Protein AF-A0A8X6RPG5-F1 (afdb_monomer_lite)

Secondary structure (DSSP, 8-state):
-HHHHHHHHHHHHHTSHHHHHHHHHHHHHHHHHTT--S-------SS---PPPP-STTSPP-----SHHHHHIIIIIIHHHHHHHHHHHHHHHHHHHHHHHHHHHHTHHHHHHHHHTT-

Sequence (119 aa):
MEFLKNSKDFFKDLRLDTALNEMLCDAREFPDEMDIPANFEFTKPSHRVRRRNVNFNYEAREDLIEDPTLKYKAEFYFFTLDKAINALESRSDLISTHSNYFQFLYNICDIKDTLKTTN

Foldseek 3Di:
DVVLVVVLVVLVVCLDPVVVVVVVVCVVCVCVVVVHPPDDPPDPPPDDPDFDDDPDPPDDGDDDPPDPSVCCSPVPRNVVSVVVNVVSVVVVVVVVVVCVVCVCVVCVVVVVVVVVVVD

Structure (mmCIF, N/CA/C/O backbone):
data_AF-A0A8X6RPG5-F1
#
_entry.id   AF-A0A8X6RPG5-F1
#
loop_
_atom_site.group_PDB
_atom_site.id
_atom_site.type_symbol
_atom_site.label_atom_id
_atom_site.label_alt_id
_atom_site.label_comp_id
_atom_site.label_asym_id
_atom_site.label_entity_id
_atom_site.label_seq_id
_atom_site.pdbx_PDB_ins_code
_at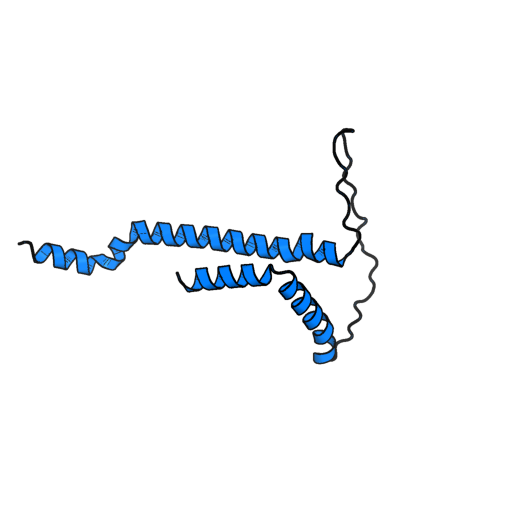om_site.Cartn_x
_atom_site.Cartn_y
_atom_site.Cartn_z
_atom_site.occupancy
_atom_site.B_iso_or_equiv
_atom_site.auth_seq_id
_atom_site.auth_comp_id
_atom_site.auth_asym_id
_atom_site.auth_atom_id
_atom_site.pdbx_PDB_model_num
ATOM 1 N N . MET A 1 1 ? -12.315 -5.488 15.616 1.00 72.81 1 MET A N 1
ATOM 2 C CA . MET A 1 1 ? -11.150 -4.593 15.413 1.00 72.81 1 MET A CA 1
ATOM 3 C C . MET A 1 1 ? -9.946 -5.321 14.830 1.00 72.81 1 MET A C 1
ATOM 5 O O . MET A 1 1 ? -9.264 -4.741 13.999 1.00 72.81 1 MET A O 1
ATOM 9 N N . GLU A 1 2 ? -9.715 -6.582 15.197 1.00 85.62 2 GLU A N 1
ATOM 10 C CA . GLU A 1 2 ? -8.586 -7.386 14.706 1.00 85.62 2 GLU A CA 1
ATOM 11 C C . GLU A 1 2 ? -8.504 -7.488 13.176 1.00 85.62 2 GLU A C 1
ATOM 13 O O . GLU A 1 2 ? -7.448 -7.245 12.613 1.00 85.62 2 GLU A O 1
ATOM 18 N N . PHE A 1 3 ? -9.629 -7.689 12.481 1.00 87.75 3 PHE A N 1
ATOM 19 C CA . PHE A 1 3 ? -9.656 -7.711 11.012 1.00 87.75 3 PHE A CA 1
ATOM 20 C C . PHE A 1 3 ? -9.083 -6.440 10.356 1.00 87.75 3 PHE A C 1
ATOM 22 O O . PHE A 1 3 ? -8.296 -6.531 9.416 1.00 87.75 3 PHE A O 1
ATOM 29 N N . LEU A 1 4 ? -9.452 -5.252 10.851 1.00 86.44 4 LEU A N 1
ATOM 30 C CA . LEU A 1 4 ? -8.957 -3.980 10.307 1.00 86.44 4 LEU A CA 1
ATOM 31 C C . LEU A 1 4 ? -7.463 -3.803 10.577 1.00 86.44 4 LEU A C 1
ATOM 33 O O . LEU A 1 4 ? -6.744 -3.288 9.724 1.00 86.44 4 LEU A O 1
ATOM 37 N N . LYS A 1 5 ? -7.002 -4.267 11.741 1.00 87.44 5 LYS A N 1
ATOM 38 C CA . LYS A 1 5 ? -5.584 -4.274 12.094 1.00 87.44 5 LYS A CA 1
ATOM 39 C C . LYS A 1 5 ? -4.795 -5.208 11.171 1.00 87.44 5 LYS A C 1
ATOM 41 O O . LYS A 1 5 ? -3.855 -4.754 10.535 1.00 87.44 5 LYS A O 1
ATOM 46 N N . ASN A 1 6 ? -5.251 -6.448 11.004 1.00 92.25 6 ASN A N 1
ATOM 47 C CA . ASN A 1 6 ? -4.613 -7.434 10.131 1.00 92.25 6 ASN A CA 1
ATOM 48 C C . ASN A 1 6 ? -4.585 -6.961 8.672 1.00 92.25 6 ASN A C 1
ATOM 50 O O . ASN A 1 6 ? -3.574 -7.102 7.995 1.00 92.25 6 ASN A O 1
ATOM 54 N N . SER A 1 7 ? -5.673 -6.342 8.201 1.00 92.19 7 SER A N 1
ATOM 55 C CA . SER A 1 7 ? -5.732 -5.761 6.854 1.00 92.19 7 SER A CA 1
ATOM 56 C C . SER A 1 7 ? -4.701 -4.644 6.686 1.00 92.19 7 SER A C 1
ATOM 58 O O . SER A 1 7 ? -4.000 -4.589 5.684 1.00 92.19 7 SER A O 1
ATOM 60 N N . LYS A 1 8 ? -4.583 -3.752 7.675 1.00 91.19 8 LYS A N 1
ATOM 61 C CA . LYS A 1 8 ? -3.596 -2.668 7.662 1.00 91.19 8 LYS A CA 1
ATOM 62 C C . LYS A 1 8 ? -2.165 -3.205 7.628 1.00 91.19 8 LYS A C 1
ATOM 64 O O . LYS A 1 8 ? -1.358 -2.683 6.865 1.00 91.19 8 LYS A O 1
ATOM 69 N N . ASP A 1 9 ? -1.864 -4.205 8.448 1.00 93.25 9 ASP A N 1
ATOM 70 C CA . ASP A 1 9 ? -0.534 -4.812 8.506 1.00 93.25 9 ASP A CA 1
ATOM 71 C C . ASP A 1 9 ? -0.198 -5.488 7.165 1.00 93.25 9 ASP A C 1
ATOM 73 O O . ASP A 1 9 ? 0.846 -5.199 6.589 1.00 93.25 9 ASP A O 1
ATOM 77 N N . PHE A 1 10 ? -1.153 -6.204 6.563 1.00 94.62 10 PHE A N 1
ATOM 78 C CA . PHE A 1 10 ? -1.015 -6.757 5.212 1.00 94.62 10 PHE A CA 1
ATOM 79 C C . PHE A 1 10 ? -0.659 -5.699 4.151 1.00 94.62 10 PHE A C 1
ATOM 81 O O . PHE A 1 10 ? 0.271 -5.888 3.369 1.00 94.62 10 PHE A O 1
ATOM 88 N N . PHE A 1 11 ? -1.347 -4.550 4.123 1.00 94.12 11 PHE A N 1
ATOM 89 C CA . PHE A 1 11 ? -1.018 -3.489 3.159 1.00 94.12 11 PHE A CA 1
ATOM 90 C C . PHE A 1 11 ? 0.347 -2.839 3.415 1.00 94.12 11 PHE A C 1
ATOM 92 O O . PHE A 1 11 ? 0.974 -2.351 2.475 1.00 94.12 11 PHE A O 1
ATOM 99 N N . LYS A 1 12 ? 0.821 -2.819 4.666 1.00 93.56 12 LYS A N 1
ATOM 100 C CA . LYS A 1 12 ? 2.175 -2.352 4.988 1.00 93.56 12 LYS A CA 1
ATOM 101 C C . LYS A 1 12 ? 3.235 -3.331 4.509 1.00 93.56 12 LYS A C 1
ATOM 103 O O . LYS A 1 12 ? 4.247 -2.882 3.980 1.00 93.56 12 LYS A O 1
ATOM 108 N N . ASP A 1 13 ? 2.981 -4.626 4.639 1.00 95.56 13 ASP A N 1
A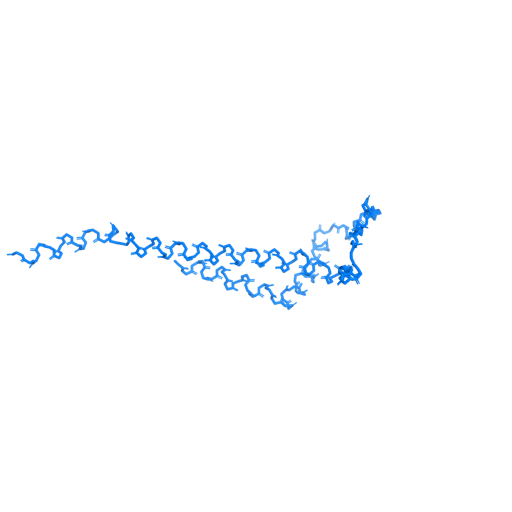TOM 109 C CA . ASP A 1 13 ? 3.881 -5.664 4.140 1.00 95.56 13 ASP A CA 1
ATOM 110 C C . ASP A 1 13 ? 3.964 -5.620 2.607 1.00 95.56 13 ASP A C 1
ATOM 112 O O . ASP A 1 13 ? 5.055 -5.666 2.043 1.00 95.56 13 ASP A O 1
ATOM 116 N N . LEU A 1 14 ? 2.837 -5.383 1.922 1.00 94.56 14 LEU A N 1
ATOM 117 C CA . LEU A 1 14 ? 2.820 -5.135 0.473 1.00 94.56 14 LEU A CA 1
ATOM 118 C C . LEU A 1 14 ? 3.588 -3.873 0.055 1.00 94.56 14 LEU A C 1
ATOM 120 O O . LEU A 1 14 ? 4.025 -3.761 -1.085 1.00 94.56 14 LEU A O 1
ATOM 124 N N . ARG A 1 15 ? 3.774 -2.902 0.954 1.00 93.69 15 ARG A N 1
ATOM 125 C CA . ARG A 1 15 ? 4.551 -1.690 0.656 1.00 93.69 15 ARG A CA 1
ATOM 126 C C . ARG A 1 15 ? 6.063 -1.960 0.616 1.00 93.69 15 ARG A C 1
ATOM 128 O O . ARG A 1 15 ? 6.830 -1.061 0.275 1.00 93.69 15 ARG A O 1
ATOM 135 N N . LEU A 1 16 ? 6.518 -3.164 0.959 1.00 93.38 16 LEU A N 1
ATOM 136 C CA . LEU A 1 16 ? 7.926 -3.534 0.868 1.00 93.38 16 LEU A CA 1
ATOM 137 C C . LEU A 1 16 ? 8.371 -3.697 -0.590 1.00 93.38 16 LEU A C 1
ATOM 139 O O . LEU A 1 16 ? 7.655 -4.228 -1.437 1.00 93.38 16 LEU A O 1
ATOM 143 N N . ASP A 1 17 ? 9.615 -3.307 -0.864 1.00 91.25 17 ASP A N 1
ATOM 144 C CA . ASP A 1 17 ? 10.227 -3.482 -2.186 1.00 91.25 17 ASP A CA 1
ATOM 145 C C . ASP A 1 17 ? 10.297 -4.958 -2.608 1.00 91.25 17 ASP A C 1
ATOM 147 O O . ASP A 1 17 ? 10.214 -5.264 -3.795 1.00 91.25 17 ASP A O 1
ATOM 151 N N . THR A 1 18 ? 10.421 -5.877 -1.646 1.00 93.44 18 THR A N 1
ATOM 152 C CA . THR A 1 18 ? 10.405 -7.325 -1.892 1.00 93.44 18 THR A CA 1
ATOM 153 C C . THR A 1 18 ? 9.064 -7.784 -2.452 1.00 93.44 18 THR A C 1
ATOM 155 O O . THR A 1 18 ? 9.047 -8.465 -3.471 1.00 93.44 18 THR A O 1
ATOM 158 N N . ALA A 1 19 ? 7.955 -7.329 -1.863 1.00 92.75 19 ALA A N 1
ATOM 159 C CA . ALA A 1 19 ? 6.605 -7.680 -2.297 1.00 92.75 19 ALA A CA 1
ATOM 160 C C . ALA A 1 19 ? 6.291 -7.144 -3.703 1.00 92.75 19 ALA A C 1
ATOM 162 O O . ALA A 1 19 ? 5.642 -7.815 -4.502 1.00 92.75 19 ALA A O 1
ATOM 163 N N . LEU A 1 20 ? 6.799 -5.954 -4.044 1.00 92.50 20 LEU A N 1
ATOM 164 C CA . LEU A 1 20 ? 6.703 -5.438 -5.410 1.00 92.50 20 LEU A CA 1
ATOM 165 C C . LEU A 1 20 ? 7.458 -6.327 -6.406 1.00 92.50 20 LEU A C 1
ATOM 167 O O . LEU A 1 20 ? 6.951 -6.598 -7.491 1.00 92.50 20 LEU A O 1
ATOM 171 N N . ASN A 1 21 ? 8.672 -6.760 -6.062 1.00 92.50 21 ASN A N 1
ATOM 172 C CA . ASN A 1 21 ? 9.465 -7.609 -6.949 1.00 92.50 21 ASN A CA 1
ATOM 173 C C . ASN A 1 21 ? 8.812 -8.980 -7.154 1.00 92.50 21 ASN A C 1
ATOM 175 O O . ASN A 1 21 ? 8.770 -9.449 -8.286 1.00 92.50 21 ASN A O 1
ATOM 179 N N . GLU A 1 22 ? 8.266 -9.579 -6.095 1.00 93.25 22 GLU A N 1
ATOM 180 C CA . GLU A 1 22 ? 7.484 -10.820 -6.169 1.00 93.25 22 GLU A CA 1
ATOM 181 C C . GLU A 1 22 ? 6.273 -10.647 -7.091 1.00 93.25 22 GLU A C 1
ATOM 183 O O . GLU A 1 22 ? 6.140 -11.382 -8.063 1.00 93.25 22 GLU A O 1
ATOM 188 N N . MET A 1 23 ? 5.484 -9.584 -6.900 1.00 91.25 23 MET A N 1
ATOM 189 C CA . MET A 1 23 ? 4.350 -9.272 -7.778 1.00 91.25 23 MET A CA 1
ATOM 190 C C . MET A 1 23 ? 4.770 -9.125 -9.250 1.00 91.25 23 MET A C 1
ATOM 192 O O . MET A 1 23 ? 4.045 -9.542 -10.152 1.00 91.25 23 MET A O 1
ATOM 196 N N . LEU A 1 24 ? 5.920 -8.500 -9.521 1.00 90.69 24 LEU A N 1
ATOM 197 C CA . LEU A 1 24 ? 6.430 -8.346 -10.885 1.00 90.69 24 LEU A CA 1
ATOM 198 C C . LEU A 1 24 ? 6.905 -9.673 -11.487 1.00 90.69 24 LEU A C 1
ATOM 200 O O . LEU A 1 24 ? 6.798 -9.833 -12.702 1.00 90.69 24 LEU A O 1
ATOM 204 N N . CYS A 1 25 ? 7.437 -10.593 -10.681 1.00 90.00 25 CYS A N 1
ATOM 205 C CA . CYS A 1 25 ? 7.754 -11.952 -11.119 1.00 90.00 25 CYS A CA 1
ATOM 206 C C . CYS A 1 25 ? 6.471 -12.714 -11.457 1.00 90.00 25 CYS A C 1
ATOM 208 O O . CYS A 1 25 ? 6.329 -13.162 -12.592 1.00 90.00 25 CYS A O 1
ATOM 210 N N . ASP A 1 26 ? 5.500 -12.733 -10.544 1.00 89.88 26 ASP A N 1
ATOM 211 C CA . ASP A 1 26 ? 4.212 -13.404 -10.746 1.00 89.88 26 ASP A CA 1
ATOM 212 C C . ASP A 1 26 ? 3.501 -12.874 -12.000 1.00 89.88 26 ASP A C 1
ATOM 214 O O . ASP A 1 26 ? 3.028 -13.634 -12.840 1.00 89.88 26 ASP A O 1
ATOM 218 N N . ALA A 1 27 ? 3.485 -11.551 -12.194 1.00 87.44 27 ALA A N 1
ATOM 219 C CA . ALA A 1 27 ? 2.871 -10.925 -13.364 1.00 87.44 27 ALA A CA 1
ATOM 220 C C . ALA A 1 27 ? 3.563 -11.285 -14.692 1.00 87.44 27 ALA A C 1
ATOM 222 O O . ALA A 1 27 ? 2.937 -11.175 -15.747 1.00 87.44 27 ALA A O 1
ATOM 223 N N . ARG A 1 28 ? 4.843 -11.678 -14.661 1.00 86.75 28 ARG A N 1
ATOM 224 C CA . ARG A 1 28 ? 5.579 -12.158 -15.841 1.00 8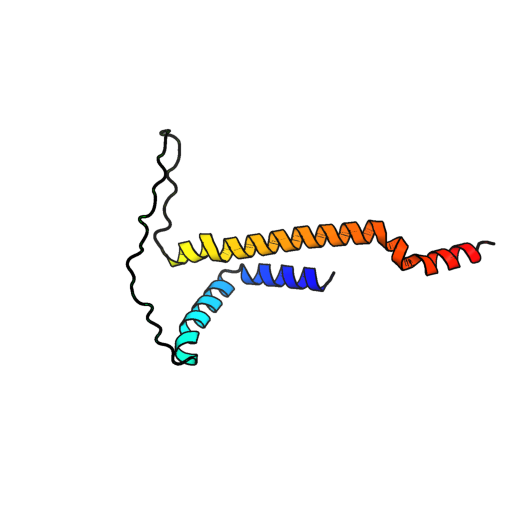6.75 28 ARG A CA 1
ATOM 225 C C . ARG A 1 28 ? 5.321 -13.631 -16.126 1.00 86.75 28 ARG A C 1
ATOM 227 O O . ARG A 1 28 ? 5.345 -13.996 -17.292 1.00 86.75 28 ARG A O 1
ATOM 234 N N . GLU A 1 29 ? 5.090 -14.436 -15.094 1.00 89.00 29 GLU A N 1
ATOM 235 C CA . GLU A 1 29 ? 4.789 -15.870 -15.212 1.00 89.00 29 GLU A CA 1
ATOM 236 C C . GLU A 1 29 ? 3.313 -16.120 -15.568 1.00 89.00 29 GLU A C 1
ATOM 238 O O . GLU A 1 29 ? 2.980 -17.087 -16.250 1.00 89.00 29 GLU A O 1
ATOM 243 N N . PHE A 1 30 ? 2.424 -15.204 -15.179 1.00 86.69 30 PHE A N 1
ATOM 244 C CA . PHE A 1 30 ? 0.980 -15.313 -15.392 1.00 86.69 30 PHE A CA 1
ATOM 245 C C . PHE A 1 30 ? 0.543 -15.545 -16.857 1.00 86.69 30 PHE A C 1
ATOM 247 O O . PHE A 1 30 ? -0.342 -16.372 -17.084 1.00 86.69 30 PHE A O 1
ATOM 254 N N . PRO A 1 31 ? 1.108 -14.865 -17.877 1.00 86.19 31 PRO A N 1
ATOM 255 C CA . PRO A 1 31 ? 0.748 -15.117 -19.273 1.00 86.19 31 PRO A CA 1
ATOM 256 C C . PRO A 1 31 ? 1.108 -16.531 -19.734 1.00 86.19 31 PRO A C 1
ATOM 258 O O . PRO A 1 31 ? 0.326 -17.136 -20.465 1.00 86.19 31 PRO A O 1
ATOM 261 N N . ASP A 1 32 ? 2.246 -17.061 -19.275 1.00 84.81 32 ASP A N 1
ATOM 262 C CA . ASP A 1 32 ? 2.704 -18.410 -19.615 1.00 84.81 32 ASP A CA 1
ATOM 263 C C . ASP A 1 32 ? 1.782 -19.471 -18.992 1.00 84.81 32 ASP A C 1
ATOM 265 O O . ASP A 1 32 ? 1.455 -20.465 -19.638 1.00 84.81 32 ASP A O 1
ATOM 269 N N . GLU A 1 33 ? 1.297 -19.241 -17.766 1.00 87.81 33 GLU A N 1
ATOM 270 C CA . GLU A 1 33 ? 0.321 -20.122 -17.108 1.00 87.81 33 GLU A CA 1
ATOM 271 C C . GLU A 1 33 ? -1.044 -20.116 -17.816 1.00 87.81 33 GLU A C 1
ATOM 273 O O . GLU A 1 33 ? -1.719 -21.143 -17.904 1.00 87.81 33 GLU A O 1
ATOM 278 N N . MET A 1 34 ? -1.457 -18.958 -18.333 1.00 86.12 34 MET A N 1
ATOM 279 C CA . MET A 1 34 ? -2.753 -18.783 -18.994 1.00 86.12 34 MET A CA 1
ATOM 280 C C . MET A 1 34 ? -2.722 -19.082 -20.504 1.00 86.12 34 MET A C 1
ATOM 282 O O . MET A 1 34 ? -3.761 -18.961 -21.156 1.00 86.12 34 MET A O 1
ATOM 286 N N . ASP A 1 35 ? -1.562 -19.452 -21.062 1.00 84.06 35 ASP A N 1
ATOM 287 C CA . ASP A 1 35 ? -1.318 -19.625 -22.507 1.00 84.06 35 ASP A CA 1
ATOM 288 C C . ASP A 1 35 ? -1.754 -18.386 -23.326 1.00 84.06 35 ASP A C 1
ATOM 290 O O . ASP A 1 35 ? -2.282 -18.464 -24.440 1.00 84.06 35 ASP A O 1
ATOM 294 N N . ILE A 1 36 ? -1.577 -17.199 -22.729 1.00 84.50 36 ILE A N 1
ATOM 295 C CA . ILE A 1 36 ? -1.887 -15.903 -23.336 1.00 84.50 36 ILE A CA 1
ATOM 296 C C . ILE A 1 36 ? -0.579 -15.315 -23.863 1.00 84.50 36 ILE A C 1
ATOM 298 O O . ILE A 1 36 ? 0.400 -15.230 -23.121 1.00 84.50 36 ILE A O 1
ATOM 302 N N . PRO A 1 37 ? -0.534 -14.828 -25.115 1.00 78.06 37 PRO A N 1
ATOM 303 C CA . PRO A 1 37 ? 0.658 -14.164 -25.619 1.00 78.06 37 PRO A CA 1
ATOM 304 C C . PRO A 1 37 ? 1.011 -12.957 -24.739 1.00 78.06 37 PRO A C 1
ATOM 306 O O . PRO A 1 37 ? 0.245 -12.001 -24.642 1.00 78.06 37 PRO A O 1
ATOM 309 N N . ALA A 1 38 ? 2.216 -12.966 -24.162 1.00 72.81 38 ALA A N 1
ATOM 310 C CA . ALA A 1 38 ? 2.744 -11.901 -23.301 1.00 72.81 38 ALA A CA 1
ATOM 311 C C . ALA A 1 38 ? 2.997 -10.556 -24.025 1.00 72.81 38 ALA A C 1
ATOM 313 O O . ALA A 1 38 ? 3.493 -9.595 -23.434 1.00 72.81 38 ALA A O 1
ATOM 314 N N . ASN A 1 39 ? 2.670 -10.470 -25.316 1.00 71.38 39 ASN A N 1
ATOM 315 C CA . ASN A 1 39 ? 2.884 -9.292 -26.141 1.00 71.38 39 ASN A CA 1
ATOM 316 C C . ASN A 1 39 ? 1.597 -8.475 -26.238 1.00 71.38 39 ASN A C 1
ATOM 318 O O . ASN A 1 39 ? 0.701 -8.789 -27.020 1.00 71.38 39 ASN A O 1
ATOM 322 N N . PHE A 1 40 ? 1.540 -7.374 -25.495 1.00 63.72 40 PHE A N 1
ATOM 323 C CA . PHE A 1 40 ? 0.594 -6.306 -25.796 1.00 63.72 40 PHE A CA 1
ATOM 324 C C . PHE A 1 40 ? 0.975 -5.659 -27.134 1.00 63.72 40 PHE A C 1
ATOM 326 O O . PHE A 1 40 ? 2.158 -5.433 -27.407 1.00 63.72 40 PHE A O 1
ATOM 333 N N . GLU A 1 41 ? -0.010 -5.339 -27.977 1.00 71.44 41 GLU A N 1
ATOM 334 C CA . GLU A 1 41 ? 0.248 -4.549 -29.181 1.00 71.44 41 GLU A CA 1
ATOM 335 C C . GLU A 1 41 ? 0.937 -3.238 -28.782 1.00 71.44 41 GLU A C 1
ATOM 337 O O . GLU A 1 41 ? 0.454 -2.500 -27.921 1.00 71.44 41 GLU A O 1
ATOM 342 N N . PHE A 1 42 ? 2.081 -2.942 -29.406 1.00 57.62 42 PHE A N 1
ATOM 343 C CA . PHE A 1 42 ? 2.826 -1.701 -29.195 1.00 57.62 42 PHE A CA 1
ATOM 344 C C . PHE A 1 42 ? 2.043 -0.526 -29.804 1.00 57.62 42 PHE A C 1
ATOM 346 O O . PHE A 1 42 ? 2.399 0.042 -30.838 1.00 57.62 42 PHE A O 1
ATOM 353 N N . THR A 1 43 ? 0.937 -0.134 -29.179 1.00 60.59 43 THR A N 1
ATOM 354 C CA . THR A 1 43 ? 0.278 1.122 -29.509 1.00 60.59 43 THR A CA 1
ATOM 355 C C . THR A 1 43 ? 1.194 2.231 -29.024 1.00 60.59 43 THR A C 1
ATOM 357 O O . THR A 1 43 ? 1.441 2.357 -27.823 1.00 60.59 43 THR A O 1
ATOM 360 N N . LYS A 1 44 ? 1.736 3.028 -29.955 1.00 62.88 44 LYS A N 1
ATOM 361 C CA . LYS A 1 44 ? 2.458 4.260 -29.612 1.00 62.88 44 LYS A CA 1
ATOM 362 C C . LYS A 1 44 ? 1.651 5.000 -28.541 1.00 62.88 44 LYS A C 1
ATOM 364 O O . LYS A 1 44 ? 0.439 5.135 -28.732 1.00 62.88 44 LYS A O 1
ATOM 369 N N . PRO A 1 45 ? 2.276 5.479 -27.449 1.00 59.38 45 PRO A N 1
ATOM 370 C CA . PRO A 1 45 ? 1.545 6.205 -26.426 1.00 59.38 45 PRO A CA 1
ATOM 371 C C . PRO A 1 45 ? 0.802 7.348 -27.113 1.00 59.38 45 PRO A C 1
ATOM 373 O O . PRO A 1 45 ? 1.412 8.225 -27.725 1.00 59.38 45 PRO A O 1
ATOM 376 N N . SER A 1 46 ? -0.530 7.300 -27.061 1.00 56.81 46 SER A N 1
ATOM 377 C CA . SER A 1 46 ? -1.400 8.265 -27.740 1.00 56.81 46 SER A CA 1
ATOM 378 C C . SER A 1 46 ? -1.159 9.691 -27.225 1.00 56.81 46 SER A C 1
ATOM 380 O O . SER A 1 46 ? -1.577 10.671 -27.838 1.00 56.81 46 SER A O 1
ATOM 382 N N . HIS A 1 47 ? -0.517 9.838 -26.062 1.00 60.31 47 HIS A N 1
ATOM 383 C CA . HIS A 1 47 ? -0.465 11.092 -25.329 1.00 60.31 47 HIS A CA 1
ATOM 384 C C . HIS A 1 47 ? 0.982 11.528 -25.112 1.00 60.31 47 HIS A C 1
ATOM 386 O O . HIS A 1 47 ? 1.789 10.855 -24.472 1.00 60.31 47 HIS A O 1
ATOM 392 N N . ARG A 1 48 ? 1.305 12.702 -25.657 1.00 62.16 48 ARG A N 1
ATOM 393 C CA . ARG A 1 48 ? 2.579 13.385 -25.441 1.00 62.16 48 ARG A CA 1
ATOM 394 C C . ARG A 1 48 ? 2.651 13.804 -23.971 1.00 62.16 48 ARG A C 1
ATOM 396 O O . ARG A 1 48 ? 1.732 14.464 -23.488 1.00 62.16 48 ARG A O 1
ATOM 403 N N . VAL A 1 49 ? 3.729 13.446 -23.270 1.00 64.12 49 VAL A N 1
ATOM 404 C CA . VAL A 1 49 ? 3.948 13.861 -21.875 1.00 64.12 49 VAL A CA 1
ATOM 405 C C . VAL A 1 49 ? 3.874 15.388 -21.798 1.00 64.12 49 VAL A C 1
ATOM 407 O O . VAL A 1 49 ? 4.694 16.094 -22.394 1.00 64.12 49 VAL A O 1
ATOM 410 N N . ARG A 1 50 ? 2.853 15.911 -21.111 1.00 66.25 50 ARG A N 1
ATOM 411 C CA . ARG A 1 50 ? 2.654 17.352 -20.951 1.00 66.25 50 ARG A CA 1
ATOM 412 C C . ARG A 1 50 ? 3.686 17.869 -19.959 1.00 66.25 50 ARG A C 1
ATOM 414 O O . ARG A 1 50 ? 3.576 17.619 -18.765 1.00 66.25 50 ARG A O 1
ATOM 421 N N . ARG A 1 51 ? 4.664 18.632 -20.441 1.00 68.38 51 ARG A N 1
ATOM 422 C CA . ARG A 1 51 ? 5.533 19.417 -19.560 1.00 68.38 51 ARG A CA 1
ATOM 423 C C . ARG A 1 51 ? 4.705 20.557 -18.969 1.00 68.38 51 ARG A C 1
ATOM 425 O O . ARG A 1 51 ? 4.033 21.270 -19.719 1.00 68.38 51 ARG A O 1
ATOM 432 N N . ARG A 1 52 ? 4.710 20.717 -17.643 1.00 72.00 52 ARG A N 1
ATOM 433 C CA . ARG A 1 52 ? 4.164 21.935 -17.033 1.00 72.00 52 ARG A CA 1
ATOM 434 C C . ARG A 1 52 ? 5.070 23.102 -17.405 1.00 72.00 52 ARG A C 1
ATOM 436 O O . ARG A 1 52 ? 6.292 22.992 -17.330 1.00 72.00 52 ARG A O 1
ATOM 443 N N . ASN A 1 53 ? 4.450 24.200 -17.824 1.00 74.38 53 ASN A N 1
ATOM 444 C CA . ASN A 1 53 ? 5.165 25.457 -17.949 1.00 74.38 53 ASN A CA 1
ATOM 445 C C . ASN A 1 53 ? 5.531 25.922 -16.546 1.00 74.38 53 ASN A C 1
ATOM 447 O O . ASN A 1 53 ? 4.686 25.937 -15.654 1.00 74.38 53 ASN A O 1
ATOM 451 N N . VAL A 1 54 ? 6.799 26.262 -16.395 1.00 81.38 54 VAL A N 1
ATOM 452 C CA . VAL A 1 54 ? 7.354 26.853 -15.191 1.00 81.38 54 VAL A CA 1
ATOM 453 C C . VAL A 1 54 ? 7.307 28.362 -15.397 1.00 81.38 54 VAL A C 1
ATOM 455 O O . VAL A 1 54 ? 7.807 28.845 -16.415 1.00 81.38 54 VAL A O 1
ATOM 458 N N . ASN A 1 55 ? 6.657 29.090 -14.493 1.00 84.69 55 ASN A N 1
ATOM 459 C CA . ASN A 1 55 ? 6.477 30.539 -14.635 1.00 84.69 55 ASN A CA 1
ATOM 460 C C . ASN A 1 55 ? 7.626 31.319 -13.988 1.00 84.69 55 ASN A C 1
ATOM 462 O O . ASN A 1 55 ? 7.869 32.467 -14.358 1.00 84.69 55 ASN A O 1
ATOM 466 N N . PHE A 1 56 ? 8.340 30.697 -13.043 1.00 85.12 56 PHE A N 1
ATOM 467 C CA . PHE A 1 56 ? 9.408 31.340 -12.288 1.00 85.12 56 PHE A CA 1
ATOM 468 C C . PHE A 1 56 ? 10.710 30.540 -12.317 1.00 85.12 56 PHE A C 1
ATOM 470 O O . PHE A 1 56 ? 10.723 29.320 -12.237 1.00 85.12 56 PHE A O 1
ATOM 477 N N . ASN A 1 57 ? 11.843 31.240 -12.344 1.00 80.38 57 ASN A N 1
ATOM 478 C CA . ASN A 1 57 ? 13.163 30.612 -12.478 1.00 80.38 57 ASN A CA 1
ATOM 479 C C . ASN A 1 57 ? 13.617 29.835 -11.224 1.00 80.38 57 ASN A C 1
ATOM 481 O O . ASN A 1 57 ? 14.630 29.145 -11.280 1.00 80.38 57 ASN A O 1
ATOM 485 N N . TYR A 1 58 ? 12.900 29.970 -10.101 1.00 86.00 58 TYR A N 1
ATOM 486 C CA . TYR A 1 58 ? 13.143 29.224 -8.860 1.00 86.00 58 TYR A CA 1
ATOM 487 C C . TYR A 1 58 ? 12.288 27.954 -8.741 1.00 86.00 58 TYR A C 1
ATOM 489 O O . TYR A 1 58 ? 12.500 27.155 -7.832 1.00 86.00 58 TYR A O 1
ATOM 497 N N . GLU A 1 59 ? 11.292 27.772 -9.610 1.00 80.31 59 GLU A N 1
ATOM 498 C CA . GLU A 1 59 ? 10.479 26.562 -9.625 1.00 80.31 59 GLU A CA 1
ATOM 499 C C . GLU A 1 59 ? 11.312 25.427 -10.236 1.00 80.31 59 GLU A C 1
ATOM 501 O O . GLU A 1 59 ? 11.758 25.495 -11.387 1.00 80.31 59 GLU A O 1
ATOM 506 N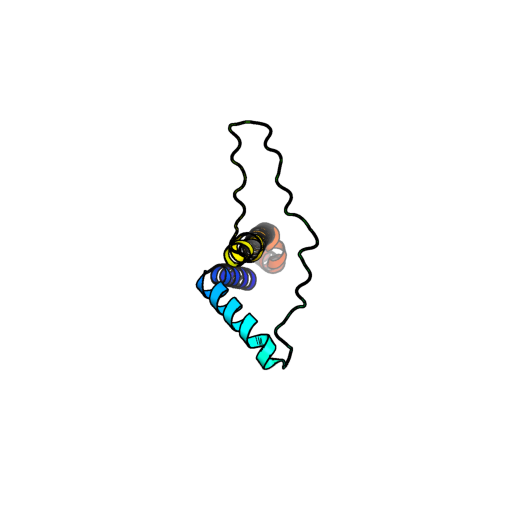 N . ALA A 1 60 ? 11.537 24.372 -9.456 1.00 75.94 60 ALA A N 1
ATOM 507 C CA . ALA A 1 60 ? 12.149 23.160 -9.973 1.00 75.94 60 ALA A CA 1
ATOM 508 C C . ALA A 1 60 ? 11.227 22.547 -11.036 1.00 75.94 60 ALA A C 1
ATOM 510 O O . ALA A 1 60 ? 10.011 22.449 -10.847 1.00 75.94 60 ALA A O 1
ATOM 511 N N . ARG A 1 61 ? 11.803 22.127 -12.165 1.00 71.62 61 ARG A N 1
ATOM 512 C CA . ARG A 1 61 ? 11.072 21.277 -13.108 1.00 71.62 61 ARG A CA 1
ATOM 513 C C . ARG A 1 61 ? 10.827 19.944 -12.412 1.00 71.62 61 ARG A C 1
ATOM 515 O O . ARG A 1 61 ? 11.745 19.407 -11.805 1.00 71.62 61 ARG A O 1
ATOM 522 N N . GLU A 1 62 ? 9.604 19.429 -12.492 1.00 67.81 62 GLU A N 1
ATOM 523 C CA . GLU A 1 62 ? 9.352 18.045 -12.093 1.00 67.81 62 GLU A CA 1
ATOM 524 C C . GLU A 1 62 ? 10.174 17.146 -13.023 1.00 67.81 62 GLU A C 1
ATOM 526 O O . GLU A 1 62 ? 9.943 17.120 -14.239 1.00 67.81 62 GLU A O 1
ATOM 531 N N . ASP A 1 63 ? 11.173 16.472 -12.457 1.00 68.25 63 ASP A N 1
ATOM 532 C CA . ASP A 1 63 ? 11.956 15.490 -13.187 1.00 68.25 63 ASP A CA 1
ATOM 533 C C . ASP A 1 63 ? 11.034 14.329 -13.552 1.00 68.25 63 ASP A C 1
ATOM 535 O O . ASP A 1 63 ? 10.366 13.728 -12.708 1.00 68.25 63 ASP A O 1
ATOM 539 N N . LEU A 1 64 ? 10.961 14.041 -14.847 1.00 70.25 64 LEU A N 1
ATOM 540 C CA . LEU A 1 64 ? 10.217 12.892 -15.326 1.00 70.25 64 LEU A CA 1
ATOM 541 C C . LEU A 1 64 ? 10.998 11.642 -14.931 1.00 70.25 64 LEU A C 1
ATOM 543 O O . LEU A 1 64 ? 12.163 11.505 -15.298 1.00 70.25 64 LEU A O 1
ATOM 547 N N . ILE A 1 65 ? 10.350 10.721 -14.219 1.00 74.00 65 ILE A N 1
ATOM 548 C CA . ILE A 1 65 ? 10.918 9.393 -13.997 1.00 74.00 65 ILE A CA 1
ATOM 549 C C . ILE A 1 65 ? 10.951 8.692 -15.360 1.00 74.00 65 ILE A C 1
ATOM 551 O O . ILE A 1 65 ? 9.910 8.301 -15.894 1.00 74.00 65 ILE A O 1
ATOM 555 N N . GLU A 1 66 ? 12.143 8.607 -15.952 1.00 75.69 66 GLU A N 1
ATOM 556 C CA . GLU A 1 66 ? 12.339 8.006 -17.274 1.00 75.69 66 GLU A CA 1
ATOM 557 C C . GLU A 1 66 ? 12.207 6.482 -17.234 1.00 75.69 66 GLU A C 1
ATOM 559 O O . GLU A 1 66 ? 11.699 5.898 -18.189 1.00 75.69 66 GLU A O 1
ATOM 564 N N . ASP A 1 67 ? 12.611 5.848 -16.127 1.00 83.38 67 ASP A N 1
ATOM 565 C CA . ASP A 1 67 ? 12.467 4.405 -15.937 1.00 83.38 67 ASP A CA 1
ATOM 566 C C . ASP A 1 67 ? 10.988 4.035 -15.709 1.00 83.38 67 ASP A C 1
ATOM 568 O O . ASP A 1 67 ? 10.412 4.399 -14.674 1.00 83.38 67 ASP A O 1
ATOM 572 N N . PRO A 1 68 ? 10.360 3.279 -16.632 1.00 82.50 68 PRO A N 1
ATOM 573 C CA . PRO A 1 68 ? 8.972 2.848 -16.497 1.00 82.50 68 PRO A CA 1
ATOM 574 C C . PRO A 1 68 ? 8.703 2.075 -15.202 1.00 82.50 68 PRO A C 1
ATOM 576 O O . PRO A 1 68 ? 7.610 2.175 -14.646 1.00 82.50 68 PRO A O 1
ATOM 579 N N . THR A 1 69 ? 9.697 1.336 -14.702 1.00 84.38 69 THR A N 1
ATOM 580 C CA . THR A 1 69 ? 9.574 0.508 -13.496 1.00 84.38 69 THR A CA 1
ATOM 581 C C . THR A 1 69 ? 9.475 1.379 -12.252 1.00 84.38 69 THR A C 1
ATOM 583 O O . THR A 1 69 ? 8.542 1.242 -11.459 1.00 84.38 69 THR A O 1
ATOM 586 N N . LEU A 1 70 ? 10.400 2.332 -12.104 1.00 87.19 70 LEU A N 1
ATOM 587 C CA . LEU A 1 70 ? 10.365 3.311 -11.018 1.00 87.19 70 LEU A CA 1
ATOM 588 C C . LEU A 1 70 ? 9.115 4.187 -11.091 1.00 87.19 70 LEU A C 1
ATOM 590 O O . LEU A 1 70 ? 8.530 4.512 -10.057 1.00 87.19 70 LEU A O 1
ATOM 594 N N . LYS A 1 71 ? 8.671 4.521 -12.305 1.00 87.50 71 LYS A N 1
ATOM 595 C CA . LYS A 1 71 ? 7.451 5.292 -12.515 1.00 87.50 71 LYS A CA 1
ATOM 596 C C . LYS A 1 71 ? 6.217 4.533 -12.034 1.00 87.50 71 LYS A C 1
ATOM 598 O O . LYS A 1 71 ? 5.447 5.074 -11.248 1.00 87.50 71 LYS A O 1
ATOM 603 N N . TYR A 1 72 ? 6.056 3.271 -12.434 1.00 89.69 72 TYR A N 1
ATOM 604 C CA . TYR A 1 72 ? 4.970 2.415 -11.949 1.00 89.69 72 TYR A CA 1
ATOM 605 C C . TYR A 1 72 ? 5.015 2.247 -10.423 1.00 89.69 72 TYR A C 1
ATOM 607 O O . TYR A 1 72 ? 3.995 2.414 -9.749 1.00 89.69 72 TYR A O 1
ATOM 615 N N . LYS A 1 73 ? 6.207 1.986 -9.870 1.00 92.06 73 LYS A N 1
ATOM 616 C CA . LYS A 1 73 ? 6.435 1.847 -8.426 1.00 92.06 73 LYS A CA 1
ATOM 617 C C . LYS A 1 73 ? 5.947 3.071 -7.649 1.00 92.06 73 LYS A C 1
ATOM 619 O O . LYS A 1 73 ? 5.173 2.927 -6.705 1.00 92.06 73 LYS A O 1
ATOM 624 N N . ALA A 1 74 ? 6.387 4.264 -8.046 1.00 89.06 74 ALA A N 1
ATOM 625 C CA . ALA A 1 74 ? 6.102 5.499 -7.322 1.00 89.06 74 ALA A CA 1
ATOM 626 C C . ALA A 1 74 ? 4.690 6.040 -7.595 1.00 89.06 74 ALA A C 1
ATOM 628 O O . ALA A 1 74 ? 3.955 6.343 -6.656 1.00 89.06 74 ALA A O 1
ATOM 629 N N . GLU A 1 75 ? 4.302 6.164 -8.867 1.00 90.62 75 GLU A N 1
ATOM 630 C CA . GLU A 1 75 ? 3.067 6.855 -9.259 1.00 90.62 75 GLU A CA 1
ATOM 631 C C . GLU A 1 75 ? 1.815 5.992 -9.089 1.00 90.62 75 GLU A C 1
ATOM 633 O O . GLU A 1 75 ? 0.728 6.537 -8.899 1.00 90.62 75 GLU A O 1
ATOM 638 N N . PHE A 1 76 ? 1.944 4.664 -9.153 1.00 91.19 76 PHE A N 1
ATOM 639 C CA . PHE A 1 76 ? 0.797 3.760 -9.103 1.00 91.19 76 PHE A CA 1
ATOM 640 C C . PHE A 1 76 ? 0.836 2.823 -7.901 1.00 91.19 76 PHE A C 1
ATOM 642 O O . PHE A 1 76 ? -0.080 2.866 -7.080 1.00 91.19 76 PHE A O 1
ATOM 649 N N . TYR A 1 77 ? 1.874 1.993 -7.773 1.00 94.31 77 TYR A N 1
ATOM 650 C CA . TYR A 1 77 ? 1.894 0.910 -6.788 1.00 94.31 77 TYR A CA 1
ATOM 651 C C . TYR A 1 77 ? 1.883 1.449 -5.353 1.00 94.31 77 TYR A C 1
ATOM 653 O O . TYR A 1 77 ? 0.908 1.268 -4.621 1.00 94.31 77 TYR A O 1
ATOM 661 N N . PHE A 1 78 ? 2.914 2.206 -4.969 1.00 94.81 78 PHE A N 1
ATOM 662 C CA . PHE A 1 78 ? 2.985 2.802 -3.635 1.00 94.81 78 PHE A CA 1
ATOM 663 C C . PHE A 1 78 ? 1.925 3.862 -3.406 1.00 94.81 78 PHE A C 1
ATOM 665 O O . PHE A 1 78 ? 1.359 3.921 -2.320 1.00 94.81 78 PHE A O 1
ATOM 672 N N . PHE A 1 79 ? 1.592 4.653 -4.425 1.00 95.25 79 PHE A N 1
ATOM 673 C CA . PHE A 1 79 ? 0.513 5.623 -4.303 1.00 95.25 79 PHE A CA 1
ATOM 674 C C . PHE A 1 79 ? -0.815 4.955 -3.912 1.00 95.25 79 PHE A C 1
ATOM 676 O O . PHE A 1 79 ? -1.478 5.393 -2.971 1.00 95.25 79 PHE A O 1
ATOM 683 N N . THR A 1 80 ? -1.194 3.874 -4.598 1.00 95.50 80 THR A N 1
ATOM 684 C CA . THR A 1 80 ? -2.433 3.135 -4.316 1.00 95.50 80 THR A CA 1
ATOM 685 C C . THR A 1 80 ? -2.409 2.507 -2.925 1.00 95.50 80 THR A C 1
ATOM 687 O O . THR A 1 80 ? -3.379 2.646 -2.176 1.00 95.50 80 THR A O 1
ATOM 690 N N . LEU A 1 81 ? -1.298 1.864 -2.552 1.00 96.31 81 LEU A N 1
ATOM 691 C CA . LEU A 1 81 ? -1.136 1.258 -1.228 1.00 96.31 81 LEU A CA 1
ATOM 692 C C . LEU A 1 81 ? -1.225 2.302 -0.113 1.00 96.31 81 LEU A C 1
ATOM 694 O O . LEU A 1 81 ? -1.947 2.107 0.861 1.00 96.31 81 LEU A O 1
ATOM 698 N N . ASP A 1 82 ? -0.581 3.452 -0.284 1.00 96.06 82 ASP A N 1
ATOM 699 C CA . ASP A 1 82 ? -0.614 4.538 0.693 1.00 96.06 82 ASP A CA 1
ATOM 700 C C . ASP A 1 82 ? -2.022 5.090 0.870 1.00 96.06 82 ASP A C 1
ATOM 702 O O . ASP A 1 82 ? -2.446 5.387 1.989 1.00 96.06 82 ASP A O 1
ATOM 706 N N . LYS A 1 83 ? -2.786 5.205 -0.219 1.00 95.88 83 LYS A N 1
ATOM 707 C CA . LYS A 1 83 ? -4.198 5.589 -0.141 1.00 95.88 83 LYS A CA 1
ATOM 708 C C . LYS A 1 83 ? -5.019 4.552 0.621 1.00 95.88 83 LYS A C 1
ATOM 710 O O . LYS A 1 83 ? -5.814 4.946 1.474 1.00 95.88 83 LYS A O 1
ATOM 715 N N . ALA A 1 84 ? -4.809 3.264 0.361 1.00 95.38 84 ALA A N 1
ATOM 716 C CA . ALA A 1 84 ? -5.504 2.188 1.063 1.00 95.38 84 ALA A CA 1
ATOM 717 C C . ALA A 1 84 ? -5.170 2.168 2.565 1.00 95.38 84 ALA A C 1
ATOM 719 O O . ALA A 1 84 ? -6.083 2.122 3.391 1.00 95.38 84 ALA A O 1
ATOM 720 N N . ILE A 1 85 ? -3.887 2.287 2.927 1.00 95.44 85 ILE A N 1
ATOM 721 C CA . ILE A 1 85 ? -3.425 2.341 4.323 1.00 95.44 85 ILE A CA 1
ATOM 722 C C . ILE A 1 85 ? -4.063 3.528 5.047 1.00 95.44 85 ILE A C 1
ATOM 724 O O . ILE A 1 85 ? -4.678 3.342 6.095 1.00 95.44 85 ILE A O 1
ATOM 728 N N . ASN A 1 86 ? -3.989 4.731 4.469 1.00 95.06 86 ASN A N 1
ATOM 729 C CA . ASN A 1 86 ? -4.570 5.933 5.073 1.00 95.06 86 ASN A CA 1
ATOM 730 C C . ASN A 1 86 ? -6.095 5.818 5.248 1.00 95.06 86 ASN A C 1
ATOM 732 O O . ASN A 1 86 ? -6.647 6.249 6.264 1.00 95.06 86 ASN A O 1
ATOM 736 N N . ALA A 1 87 ? -6.792 5.227 4.272 1.00 94.25 87 ALA A N 1
ATOM 737 C CA . ALA A 1 87 ? -8.232 4.998 4.360 1.00 94.25 87 ALA A CA 1
ATOM 738 C C . ALA A 1 87 ? -8.583 4.007 5.483 1.00 94.25 87 ALA A C 1
ATOM 740 O O . ALA A 1 87 ? -9.522 4.250 6.245 1.00 94.25 87 ALA A O 1
ATOM 741 N N . LEU A 1 88 ? -7.816 2.921 5.617 1.00 93.44 88 LEU A N 1
ATOM 742 C CA . LEU A 1 88 ? -7.988 1.933 6.685 1.00 93.44 88 LEU A CA 1
ATOM 743 C C . LEU A 1 88 ? -7.708 2.518 8.067 1.00 93.44 88 LEU A C 1
ATOM 745 O O . LEU A 1 88 ? -8.477 2.262 8.992 1.00 93.44 88 LEU A O 1
ATOM 749 N N . GLU A 1 89 ? -6.653 3.320 8.210 1.00 92.56 89 GLU A N 1
ATOM 750 C CA . GLU A 1 89 ? -6.341 4.022 9.459 1.00 92.56 89 GLU A CA 1
ATOM 751 C C . GLU A 1 89 ? -7.488 4.941 9.870 1.00 92.56 89 GLU A C 1
ATOM 753 O O . GLU A 1 89 ? -8.069 4.761 10.941 1.00 92.56 89 GLU A O 1
ATOM 758 N N . SER A 1 90 ? -7.911 5.821 8.960 1.00 92.69 90 SER A N 1
ATOM 759 C CA . SER A 1 90 ? -9.026 6.744 9.196 1.00 92.69 90 SER A CA 1
ATOM 760 C C . SER A 1 90 ? -10.306 6.004 9.604 1.00 92.69 90 SER A C 1
ATOM 762 O O . SER A 1 90 ? -11.036 6.420 10.506 1.00 92.69 90 SER A O 1
ATOM 764 N N . ARG A 1 91 ? -10.592 4.869 8.952 1.00 91.69 91 ARG A N 1
ATOM 765 C CA . ARG A 1 91 ? -11.774 4.048 9.241 1.00 91.69 91 ARG A CA 1
ATOM 766 C C . ARG A 1 91 ? -11.669 3.339 10.590 1.00 91.69 91 ARG A C 1
ATOM 768 O O . ARG A 1 91 ? -12.674 3.254 11.297 1.00 91.69 91 ARG A O 1
ATOM 775 N N . SER A 1 92 ? -10.488 2.832 10.933 1.00 91.06 92 SER A N 1
ATOM 776 C CA . SER A 1 92 ? -10.215 2.188 12.218 1.00 91.06 92 SER A CA 1
ATOM 777 C C . SER A 1 92 ? -10.421 3.167 13.370 1.00 91.06 92 SER A C 1
ATOM 779 O O . SER A 1 92 ? -11.122 2.840 14.328 1.00 91.06 92 SER A O 1
ATOM 781 N N . ASP A 1 93 ? -9.895 4.384 13.247 1.00 92.00 93 ASP A N 1
ATOM 782 C CA . ASP A 1 93 ? -10.034 5.422 14.270 1.00 92.00 93 ASP A CA 1
ATOM 783 C C . ASP A 1 93 ? -11.493 5.836 14.451 1.00 92.00 93 ASP A C 1
ATOM 785 O O . ASP A 1 93 ? -11.983 5.934 15.580 1.00 92.00 93 ASP A O 1
ATOM 789 N N . LEU A 1 94 ? -12.229 5.988 13.347 1.00 92.75 94 LEU A N 1
ATOM 790 C CA . LEU A 1 94 ? -13.657 6.290 13.384 1.00 92.75 94 LEU A CA 1
ATOM 791 C C . LEU A 1 94 ? -14.456 5.197 14.110 1.00 92.75 94 LEU A C 1
ATOM 793 O O . LEU A 1 94 ? -15.294 5.506 14.956 1.00 92.75 94 LEU A O 1
ATOM 797 N N . ILE A 1 95 ? -14.204 3.922 13.795 1.00 91.19 95 ILE A N 1
ATOM 798 C CA . ILE A 1 95 ? -14.908 2.793 14.423 1.00 91.19 95 ILE A CA 1
ATOM 799 C C . ILE A 1 95 ? -14.533 2.674 15.900 1.00 91.19 95 ILE A C 1
ATOM 801 O O . ILE A 1 95 ? -15.420 2.464 16.723 1.00 91.19 95 ILE A O 1
ATOM 805 N N . SER A 1 96 ? -13.254 2.840 16.244 1.00 90.94 96 SER A N 1
ATOM 806 C CA . SER A 1 96 ? -12.779 2.851 17.632 1.00 90.94 96 SER A CA 1
ATOM 807 C C . SER A 1 96 ? -13.491 3.934 18.441 1.00 90.94 96 SER A C 1
ATOM 809 O O . SER A 1 96 ? -14.090 3.661 19.479 1.00 90.94 96 SER A O 1
ATOM 811 N N . THR A 1 97 ? -13.520 5.152 17.904 1.00 93.31 97 THR A N 1
ATOM 812 C CA . THR A 1 97 ? -14.158 6.309 18.534 1.00 93.31 97 THR A CA 1
ATOM 813 C C . THR A 1 97 ? -15.657 6.084 18.715 1.00 93.31 97 THR A C 1
ATOM 815 O O . THR A 1 97 ? -16.184 6.252 19.813 1.00 93.31 97 THR A O 1
ATOM 818 N N . HIS A 1 98 ? -16.346 5.637 17.662 1.00 91.94 98 HIS A N 1
ATOM 819 C CA . HIS A 1 98 ? -17.769 5.314 17.730 1.00 91.94 98 HIS A CA 1
ATOM 820 C C . HIS A 1 98 ? -18.049 4.208 18.753 1.00 91.94 98 HIS A C 1
ATOM 822 O O . HIS A 1 98 ? -18.978 4.323 19.549 1.00 91.94 98 HIS A O 1
ATOM 828 N N . SER A 1 99 ? -17.243 3.144 18.758 1.00 90.38 99 SER A N 1
ATOM 829 C CA . SER A 1 99 ? -17.367 2.069 19.737 1.00 90.38 99 SER A CA 1
ATOM 830 C C . SER A 1 99 ? -17.233 2.624 21.148 1.00 90.38 99 SER A C 1
ATOM 832 O O . SER A 1 99 ? -18.124 2.398 21.947 1.00 90.38 99 SER A O 1
ATOM 834 N N . ASN A 1 100 ? -16.206 3.423 21.439 1.00 90.38 100 ASN A N 1
ATOM 835 C CA . ASN A 1 100 ? -15.986 3.977 22.776 1.00 90.38 100 ASN A CA 1
ATOM 836 C C . ASN A 1 100 ? -17.160 4.841 23.266 1.00 90.38 100 ASN A C 1
ATOM 838 O O . ASN A 1 100 ? -17.559 4.725 24.422 1.00 90.38 100 ASN A O 1
ATOM 842 N N . TYR A 1 101 ? -17.749 5.673 22.399 1.00 92.06 101 TYR A N 1
ATOM 843 C CA . TYR A 1 101 ? -18.888 6.513 22.784 1.00 92.06 101 TYR A CA 1
ATOM 844 C C . TYR A 1 101 ? -20.192 5.734 22.958 1.00 92.06 101 TYR A C 1
ATOM 846 O O . TYR A 1 101 ? -20.985 6.076 23.830 1.00 92.06 101 TYR A O 1
ATOM 854 N N . PHE A 1 102 ? -20.429 4.704 22.145 1.00 89.69 102 PHE A N 1
ATOM 855 C CA . PHE A 1 102 ? -21.708 3.988 22.108 1.00 89.69 102 PHE A CA 1
ATOM 856 C C . PHE A 1 102 ? -21.658 2.587 22.724 1.00 89.69 102 PHE A C 1
ATOM 858 O O . PHE A 1 102 ? -22.670 1.890 22.721 1.00 89.69 102 PHE A O 1
ATOM 865 N N . GLN A 1 103 ? -20.526 2.168 23.295 1.00 89.75 103 GLN A N 1
ATOM 866 C CA . GLN A 1 103 ? -20.367 0.842 23.901 1.00 89.75 103 GLN A CA 1
ATOM 867 C C . GLN A 1 103 ? -21.410 0.580 24.988 1.00 89.75 103 GLN A C 1
ATOM 869 O O . GLN A 1 103 ? -21.913 -0.534 25.108 1.00 89.75 103 GLN A O 1
ATOM 874 N N . PHE A 1 104 ? -21.794 1.620 25.732 1.00 86.31 104 PHE A N 1
ATOM 875 C CA . PHE A 1 104 ? -22.813 1.521 26.772 1.00 86.31 104 PHE A CA 1
ATOM 876 C C . PHE A 1 104 ? -24.165 1.025 26.241 1.00 86.31 104 PHE A C 1
ATOM 878 O O . PHE A 1 104 ? -24.863 0.337 26.976 1.00 86.31 104 PHE A O 1
ATOM 885 N N . LEU A 1 105 ? -24.522 1.318 24.979 1.00 87.25 105 LEU A N 1
ATOM 886 C CA . LEU A 1 105 ? -25.771 0.843 24.371 1.00 87.25 105 LEU A CA 1
ATOM 887 C C . LEU A 1 105 ? -25.792 -0.682 24.231 1.00 87.25 105 LEU A C 1
ATOM 889 O O . LEU A 1 105 ? -26.840 -1.308 24.371 1.00 87.25 105 LEU A O 1
ATOM 893 N N . TYR A 1 106 ? -24.631 -1.282 23.988 1.00 84.06 106 TYR A N 1
ATOM 894 C CA . TYR A 1 106 ? -24.492 -2.731 23.880 1.00 84.06 106 TYR A CA 1
ATOM 895 C C . TYR A 1 106 ? -24.461 -3.412 25.254 1.00 84.06 106 TYR A C 1
ATOM 897 O O . TYR A 1 106 ? -24.859 -4.566 25.366 1.00 84.06 106 TYR A O 1
ATOM 905 N N . ASN A 1 107 ? -24.090 -2.670 26.301 1.00 85.81 107 ASN A N 1
ATOM 906 C CA . ASN A 1 107 ? -24.017 -3.154 27.680 1.00 85.81 107 ASN A CA 1
ATOM 907 C C . ASN A 1 107 ? -25.236 -2.730 28.527 1.00 85.81 107 ASN A C 1
AT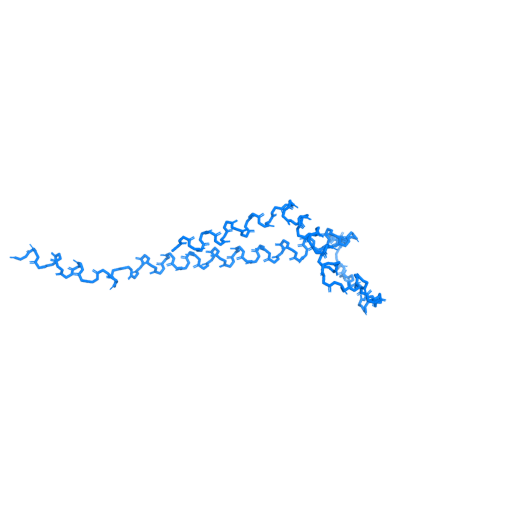OM 909 O O . ASN A 1 107 ? -25.185 -2.790 29.754 1.00 85.81 107 ASN A O 1
ATOM 913 N N . ILE A 1 108 ? -26.345 -2.280 27.916 1.00 85.12 108 ILE A N 1
ATOM 914 C CA . ILE A 1 108 ? -27.531 -1.790 28.655 1.00 85.12 108 ILE A CA 1
ATOM 915 C C . ILE A 1 108 ? -28.072 -2.843 29.628 1.00 85.12 108 ILE A C 1
ATOM 917 O O . ILE A 1 108 ? -28.518 -2.494 30.722 1.00 85.12 108 ILE A O 1
ATOM 921 N N . CYS A 1 109 ? -28.043 -4.124 29.253 1.00 80.62 109 CYS A N 1
ATOM 922 C CA . CYS A 1 109 ? -28.493 -5.209 30.124 1.00 80.62 109 CYS A CA 1
ATOM 923 C C . CYS A 1 109 ? -27.628 -5.317 31.389 1.00 80.62 109 CYS A C 1
ATOM 925 O O . CYS A 1 109 ? -28.172 -5.376 32.489 1.00 80.62 109 CYS A O 1
ATOM 927 N N . ASP A 1 110 ? -26.307 -5.213 31.249 1.00 82.00 110 ASP A N 1
ATOM 928 C CA . ASP A 1 110 ? -25.366 -5.256 32.375 1.00 82.00 110 ASP A CA 1
ATOM 929 C C . ASP A 1 110 ? -25.522 -4.021 33.282 1.00 82.00 110 ASP A C 1
ATOM 931 O O . ASP A 1 110 ? -25.472 -4.102 34.513 1.00 82.00 110 ASP A O 1
ATOM 935 N N . ILE A 1 111 ? -25.797 -2.858 32.682 1.00 80.06 111 ILE A N 1
ATOM 936 C CA . ILE A 1 111 ? -26.10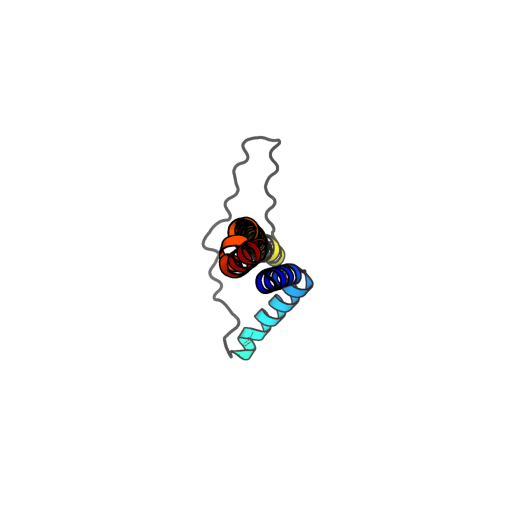7 -1.620 33.412 1.00 80.06 111 ILE A CA 1
ATOM 937 C C . ILE A 1 111 ? -27.425 -1.768 34.192 1.00 80.06 111 ILE A C 1
ATOM 939 O O . ILE A 1 111 ? -27.544 -1.324 35.332 1.00 80.06 111 ILE A O 1
ATOM 943 N N . LYS A 1 112 ? -28.433 -2.421 33.609 1.00 78.81 112 LYS A N 1
ATOM 944 C CA . LYS A 1 112 ? -29.720 -2.654 34.276 1.00 78.81 112 LYS A CA 1
ATOM 945 C C . LYS A 1 112 ? -29.572 -3.551 35.502 1.00 78.81 112 LYS A C 1
ATOM 947 O O . LYS A 1 112 ? -30.263 -3.324 36.495 1.00 78.81 112 LYS A O 1
ATOM 952 N N . ASP A 1 113 ? -28.715 -4.561 35.440 1.00 77.12 113 ASP A N 1
ATOM 953 C CA . ASP A 1 113 ? -28.541 -5.497 36.550 1.00 77.12 113 ASP A CA 1
ATOM 954 C C . ASP A 1 113 ? -27.693 -4.906 37.683 1.00 77.12 113 ASP A C 1
ATOM 956 O O . ASP A 1 113 ? -28.039 -5.096 38.849 1.00 77.12 113 ASP A O 1
ATOM 960 N N . THR A 1 114 ? -26.702 -4.066 37.368 1.00 75.81 114 THR A N 1
ATOM 961 C CA . THR A 1 114 ? -25.943 -3.308 38.384 1.00 75.81 114 THR A CA 1
ATOM 962 C C . THR A 1 114 ? -26.806 -2.299 39.154 1.00 75.81 114 THR A C 1
ATOM 964 O O . THR A 1 114 ? -26.621 -2.134 40.359 1.00 75.81 114 THR A O 1
ATOM 967 N N . LEU A 1 115 ? -27.807 -1.688 38.509 1.00 70.56 115 LEU A N 1
ATOM 968 C CA . LEU A 1 115 ? -28.759 -0.773 39.160 1.00 70.56 115 LEU A CA 1
ATOM 969 C C . LEU A 1 115 ? -29.772 -1.475 40.083 1.00 70.56 115 LEU A C 1
ATOM 971 O O . LEU A 1 115 ? -30.289 -0.855 41.014 1.00 70.56 115 LEU A O 1
ATOM 975 N N . LYS A 1 116 ? -30.084 -2.755 39.840 1.00 66.88 116 LYS A N 1
ATOM 976 C CA . LYS A 1 116 ? -30.991 -3.530 40.706 1.00 66.88 116 LYS A CA 1
ATOM 977 C C . LYS A 1 116 ? -30.308 -4.009 41.981 1.00 66.88 116 LYS A C 1
ATOM 979 O O . LYS A 1 116 ? -30.975 -4.110 42.997 1.00 66.88 116 LYS A O 1
ATOM 984 N N . THR A 1 117 ? -29.010 -4.306 41.930 1.00 60.28 117 THR A N 1
ATOM 985 C CA . THR A 1 117 ? -28.241 -4.811 43.082 1.00 60.28 117 THR A CA 1
ATOM 986 C C . THR A 1 117 ? -27.916 -3.750 44.135 1.00 60.28 117 THR A C 1
ATOM 988 O O . THR A 1 117 ? -27.459 -4.090 45.220 1.00 60.28 117 THR A O 1
ATOM 991 N N . THR A 1 118 ? -28.127 -2.471 43.822 1.00 57.56 118 THR A N 1
ATOM 992 C CA . THR A 1 118 ? -27.897 -1.335 44.730 1.00 57.56 118 THR A CA 1
ATOM 993 C C . THR A 1 118 ? -29.146 -0.866 45.492 1.00 57.56 118 THR A C 1
ATOM 995 O O . THR A 1 118 ? -29.046 0.115 46.225 1.00 57.56 118 THR A O 1
ATOM 998 N N . ASN A 1 119 ? -30.293 -1.541 45.338 1.00 47.00 119 ASN A N 1
ATOM 999 C CA . ASN A 1 119 ? -31.504 -1.347 46.154 1.00 47.00 119 ASN A CA 1
ATOM 1000 C C . ASN A 1 119 ? -31.767 -2.586 47.012 1.00 47.00 119 ASN A C 1
ATOM 1002 O O . ASN A 1 119 ? -32.291 -2.409 48.132 1.00 47.00 119 ASN A O 1
#

pLDDT: mean 83.61, std 11.23, range [47.0, 96.31]

Radius of gyration: 25.28 Å; chains: 1; bounding box: 45×52×76 Å

Organism: Trichonephila clavipes (NCBI:txid2585209)